Protein AF-A0A6V8PXV3-F1 (afdb_monomer_lite)

Structure (mmCIF, N/CA/C/O backbone):
data_AF-A0A6V8PXV3-F1
#
_entry.id   AF-A0A6V8PXV3-F1
#
loop_
_atom_site.group_PDB
_atom_site.id
_atom_site.type_symbol
_atom_site.label_atom_id
_atom_site.label_alt_id
_atom_site.label_comp_id
_atom_site.label_asym_id
_atom_site.label_entity_id
_atom_site.label_seq_id
_atom_site.pdbx_PDB_ins_code
_atom_site.Cartn_x
_atom_site.Cartn_y
_atom_site.Cartn_z
_atom_site.occupancy
_atom_site.B_iso_or_equiv
_atom_site.auth_seq_id
_atom_site.auth_comp_id
_atom_site.auth_asym_id
_atom_site.auth_atom_id
_atom_site.pdbx_PDB_model_num
ATOM 1 N N . MET A 1 1 ? 18.472 10.499 3.205 1.00 60.22 1 MET A N 1
ATOM 2 C CA . MET A 1 1 ? 17.182 9.789 3.301 1.00 60.22 1 MET A CA 1
ATOM 3 C C . MET A 1 1 ? 17.260 8.609 2.349 1.00 60.22 1 MET A C 1
ATOM 5 O O . MET A 1 1 ? 17.769 8.795 1.250 1.00 60.22 1 MET A O 1
ATOM 9 N N . ASN A 1 2 ? 16.912 7.396 2.780 1.00 86.38 2 ASN A N 1
ATOM 10 C CA . ASN A 1 2 ? 16.923 6.240 1.871 1.00 86.38 2 ASN A CA 1
ATOM 11 C C . ASN A 1 2 ? 15.711 6.336 0.919 1.00 86.38 2 ASN A C 1
ATOM 13 O O . ASN A 1 2 ? 14.661 6.837 1.313 1.00 86.38 2 ASN A O 1
ATOM 17 N N . ARG A 1 3 ? 15.828 5.837 -0.316 1.00 89.69 3 ARG A N 1
ATOM 18 C CA . ARG A 1 3 ? 14.766 5.862 -1.339 1.00 89.69 3 ARG A CA 1
ATOM 19 C C . ARG A 1 3 ? 13.446 5.255 -0.847 1.00 89.69 3 ARG A C 1
ATOM 21 O O . ARG A 1 3 ? 12.375 5.712 -1.223 1.00 89.69 3 ARG A O 1
ATOM 28 N N . GLU A 1 4 ? 13.502 4.245 0.015 1.00 88.75 4 GLU A N 1
ATOM 29 C CA . GLU A 1 4 ? 12.307 3.651 0.638 1.00 88.75 4 GLU A CA 1
ATOM 30 C C . GLU A 1 4 ? 11.611 4.617 1.613 1.00 88.75 4 GLU A C 1
ATOM 32 O O . GLU A 1 4 ? 10.386 4.665 1.666 1.00 88.75 4 GLU A O 1
ATOM 37 N N . GLU A 1 5 ? 12.359 5.459 2.330 1.00 89.88 5 GLU A N 1
ATOM 38 C CA . GLU A 1 5 ? 11.786 6.474 3.228 1.00 89.88 5 GLU A CA 1
ATOM 39 C C . GLU A 1 5 ? 11.095 7.603 2.454 1.00 89.88 5 GLU A C 1
ATOM 41 O O . GLU A 1 5 ? 10.059 8.118 2.888 1.00 89.88 5 GLU A O 1
ATOM 46 N N . GLU A 1 6 ? 11.627 7.954 1.281 1.00 93.19 6 GLU A N 1
ATOM 47 C CA . GLU A 1 6 ? 10.978 8.866 0.333 1.00 93.19 6 GLU A CA 1
ATOM 48 C C . GLU A 1 6 ? 9.648 8.293 -0.160 1.00 93.19 6 GLU A C 1
ATOM 50 O O . GLU A 1 6 ? 8.628 8.981 -0.122 1.00 93.19 6 GLU A O 1
ATOM 55 N N . ILE A 1 7 ? 9.636 7.014 -0.543 1.00 94.38 7 ILE A N 1
ATOM 56 C CA . ILE A 1 7 ? 8.432 6.304 -0.994 1.00 94.38 7 ILE A CA 1
ATOM 57 C C . ILE A 1 7 ? 7.376 6.251 0.113 1.00 94.38 7 ILE A C 1
ATOM 59 O O . ILE A 1 7 ? 6.210 6.536 -0.147 1.00 94.38 7 ILE A O 1
ATOM 63 N N . ILE A 1 8 ? 7.764 5.950 1.356 1.00 92.00 8 ILE A N 1
ATOM 64 C CA . ILE A 1 8 ? 6.844 5.957 2.506 1.00 92.00 8 ILE A CA 1
ATOM 65 C C . ILE A 1 8 ? 6.254 7.353 2.716 1.00 92.00 8 ILE A C 1
ATOM 67 O O . ILE A 1 8 ? 5.053 7.503 2.951 1.00 92.00 8 ILE A O 1
ATOM 71 N N . SER A 1 9 ? 7.094 8.383 2.630 1.00 92.50 9 SER A N 1
ATOM 72 C CA . SER A 1 9 ? 6.658 9.769 2.793 1.00 92.50 9 SER A CA 1
ATOM 73 C C . SER A 1 9 ? 5.678 10.180 1.693 1.00 92.50 9 SER A C 1
ATOM 75 O O . SER A 1 9 ? 4.676 10.832 1.987 1.00 92.50 9 SER A O 1
ATOM 77 N N . GLN A 1 10 ? 5.929 9.766 0.448 1.00 93.81 10 GLN A N 1
ATOM 78 C CA . GLN A 1 10 ? 5.035 10.012 -0.681 1.00 93.81 10 GLN A CA 1
ATOM 79 C C . GLN A 1 10 ? 3.714 9.252 -0.537 1.00 93.81 10 GLN A C 1
ATOM 81 O O . GLN A 1 10 ? 2.652 9.844 -0.705 1.00 93.81 10 GLN A O 1
ATOM 86 N N . LEU A 1 11 ? 3.764 7.978 -0.142 1.00 93.19 11 LEU A N 1
ATOM 87 C CA . LEU A 1 11 ? 2.576 7.168 0.105 1.00 93.19 11 LEU A CA 1
ATOM 88 C C . LEU A 1 11 ? 1.642 7.827 1.122 1.00 93.19 11 LEU A C 1
ATOM 90 O O . LEU A 1 11 ? 0.441 7.869 0.896 1.00 93.19 11 LEU A O 1
ATOM 94 N N . ILE A 1 12 ? 2.171 8.354 2.230 1.00 92.12 12 ILE A N 1
ATOM 95 C CA . ILE A 1 12 ? 1.345 9.010 3.255 1.00 92.12 12 ILE A CA 1
ATOM 96 C C . ILE A 1 12 ? 0.674 10.268 2.695 1.00 92.12 12 ILE A C 1
ATOM 98 O O . ILE A 1 12 ? -0.508 10.489 2.954 1.00 92.12 12 ILE A O 1
ATOM 102 N N . LYS A 1 13 ? 1.416 11.078 1.929 1.00 92.50 13 LYS A N 1
ATOM 103 C CA . LYS A 1 13 ? 0.888 12.297 1.298 1.00 92.50 13 LYS A CA 1
ATOM 104 C C . LYS A 1 13 ? -0.214 11.980 0.290 1.00 92.50 13 LYS A C 1
ATOM 106 O O . LYS A 1 13 ? -1.242 12.649 0.279 1.00 92.50 13 LYS A O 1
ATOM 111 N N . ASP A 1 14 ? -0.019 10.930 -0.497 1.00 93.12 14 ASP A N 1
ATOM 112 C CA . ASP A 1 14 ? -0.925 10.550 -1.577 1.00 93.12 14 ASP A CA 1
ATOM 113 C C . ASP A 1 14 ? -1.990 9.540 -1.156 1.00 93.12 14 ASP A C 1
ATOM 115 O O . ASP A 1 14 ? -2.839 9.179 -1.967 1.00 93.12 14 ASP A O 1
ATOM 119 N N . PHE A 1 15 ? -1.993 9.080 0.097 1.00 92.19 15 PHE A N 1
ATOM 120 C CA . PHE A 1 15 ? -2.839 7.966 0.517 1.00 92.19 15 PHE A CA 1
ATOM 121 C C . PHE A 1 15 ? -4.319 8.213 0.219 1.00 92.19 15 PHE A C 1
ATOM 123 O O . PHE A 1 15 ? -4.987 7.345 -0.328 1.00 92.19 15 PHE A O 1
ATOM 130 N N . GLN A 1 16 ? -4.820 9.413 0.526 1.00 91.81 16 GLN A N 1
ATOM 131 C CA . GLN A 1 16 ? -6.201 9.797 0.225 1.00 91.81 16 GLN A CA 1
ATOM 132 C C . GLN A 1 16 ? -6.460 9.954 -1.275 1.00 91.81 16 GLN A C 1
ATOM 134 O O . GLN A 1 16 ? -7.570 9.722 -1.725 1.00 91.81 16 GLN A O 1
ATOM 139 N N . ARG A 1 17 ? -5.457 10.317 -2.078 1.00 93.12 17 ARG A N 1
ATOM 140 C CA . ARG A 1 17 ? -5.596 10.357 -3.540 1.00 93.12 17 ARG A CA 1
ATOM 141 C C . ARG A 1 17 ? -5.711 8.942 -4.115 1.00 93.12 17 ARG A C 1
ATOM 143 O O . ARG A 1 17 ? -6.528 8.706 -4.997 1.00 93.12 17 ARG A O 1
ATOM 150 N N . ILE A 1 18 ? -4.904 8.013 -3.602 1.00 92.50 18 ILE A N 1
ATOM 151 C CA . ILE A 1 18 ? -4.833 6.614 -4.049 1.00 92.50 18 ILE A CA 1
ATOM 152 C C . ILE A 1 18 ? -6.044 5.819 -3.547 1.00 92.50 18 ILE A C 1
ATOM 154 O O . ILE A 1 18 ? -6.613 5.006 -4.272 1.00 92.50 18 ILE A O 1
ATOM 158 N N . ILE A 1 19 ? -6.460 6.066 -2.306 1.00 91.44 19 ILE A N 1
ATOM 159 C CA . ILE A 1 19 ? -7.613 5.445 -1.658 1.00 91.44 19 ILE A CA 1
ATOM 160 C C . ILE A 1 19 ? -8.532 6.578 -1.165 1.00 91.44 19 ILE A C 1
ATOM 162 O O . ILE A 1 19 ? -8.467 6.942 0.009 1.00 91.44 19 ILE A O 1
ATOM 166 N N . PRO A 1 20 ? -9.418 7.123 -2.029 1.00 92.12 20 PRO A N 1
ATOM 167 C CA . PRO A 1 20 ? -10.298 8.262 -1.711 1.00 92.12 20 PRO A CA 1
ATOM 168 C C . PRO A 1 20 ? -11.138 8.102 -0.447 1.00 92.12 20 PRO A C 1
ATOM 170 O O . PRO A 1 20 ? -11.345 9.052 0.303 1.00 92.12 20 PRO A O 1
ATOM 173 N N . ASN A 1 21 ? -11.577 6.876 -0.171 1.00 93.62 21 ASN A N 1
ATOM 174 C CA . ASN A 1 21 ? -12.384 6.552 1.006 1.00 93.62 21 ASN A CA 1
ATOM 175 C C . ASN A 1 21 ? -11.541 6.072 2.199 1.00 93.62 21 ASN A C 1
ATOM 177 O O . ASN A 1 21 ? -12.077 5.520 3.164 1.00 93.62 21 ASN A O 1
ATOM 181 N N . GLY A 1 22 ? -10.220 6.207 2.101 1.00 92.69 22 GLY A N 1
ATOM 182 C CA . GLY A 1 22 ? -9.240 5.746 3.067 1.00 92.69 22 GLY A CA 1
ATOM 183 C C . GLY A 1 22 ? -8.583 6.907 3.801 1.00 92.69 22 GLY A C 1
ATOM 184 O O . GLY A 1 22 ? -8.285 7.947 3.226 1.00 92.69 22 GLY A O 1
ATOM 185 N N . LYS A 1 23 ? -8.290 6.718 5.084 1.00 93.00 23 LYS A N 1
ATOM 186 C CA . LYS A 1 23 ? -7.472 7.634 5.881 1.00 93.00 23 LYS A CA 1
ATOM 187 C C . LYS A 1 23 ? -6.431 6.845 6.659 1.00 93.00 23 LYS A C 1
ATOM 189 O O . LYS A 1 23 ? -6.777 5.866 7.316 1.00 93.00 23 LYS A O 1
ATOM 194 N N . VAL A 1 24 ? -5.182 7.305 6.643 1.00 93.25 24 VAL A N 1
ATOM 195 C CA . VAL A 1 24 ? -4.158 6.812 7.573 1.00 93.25 24 VAL A CA 1
ATOM 196 C C . VAL A 1 24 ? -4.478 7.343 8.969 1.00 93.25 24 VAL A C 1
ATOM 198 O O . VAL A 1 24 ? -4.582 8.553 9.169 1.00 93.25 24 VAL A O 1
ATOM 201 N N . ILE A 1 25 ? -4.663 6.438 9.928 1.00 93.88 25 ILE A N 1
ATOM 202 C CA . ILE A 1 25 ? -4.951 6.765 11.333 1.00 93.88 25 ILE A CA 1
ATOM 203 C C . ILE A 1 25 ? -3.791 6.402 12.267 1.00 93.88 25 ILE A C 1
ATOM 205 O O . ILE A 1 25 ? -3.730 6.920 13.378 1.00 93.88 25 ILE A O 1
ATOM 209 N N . GLY A 1 26 ? -2.854 5.567 11.812 1.00 91.75 26 GLY A N 1
ATOM 210 C CA . GLY A 1 26 ? -1.639 5.212 12.538 1.00 91.75 26 GLY A CA 1
ATOM 211 C C . GLY A 1 26 ? -0.560 4.677 11.600 1.00 91.75 26 GLY A C 1
ATOM 212 O O . GLY A 1 26 ? -0.857 4.170 10.517 1.00 91.75 26 GLY A O 1
ATOM 213 N N . LYS A 1 27 ? 0.704 4.809 12.011 1.00 90.31 27 LYS A N 1
ATOM 214 C CA . LYS A 1 27 ? 1.848 4.198 11.330 1.00 90.31 27 LYS A CA 1
ATOM 215 C C . LYS A 1 27 ? 2.844 3.669 12.354 1.00 90.31 27 LYS A C 1
ATOM 217 O O . LYS A 1 27 ? 3.142 4.358 13.329 1.00 90.31 27 LYS A O 1
ATOM 222 N N . GLN A 1 28 ? 3.400 2.495 12.092 1.00 89.44 28 GLN A N 1
ATOM 223 C CA . GLN A 1 28 ? 4.459 1.900 12.897 1.00 89.44 28 GLN A CA 1
ATOM 224 C C . GLN A 1 28 ? 5.558 1.382 11.974 1.00 89.44 28 GLN A C 1
ATOM 226 O O . GLN A 1 28 ? 5.318 0.484 11.169 1.00 89.44 28 GLN A O 1
ATOM 231 N N . LYS A 1 29 ? 6.762 1.958 12.083 1.00 84.69 29 LYS A N 1
ATOM 232 C CA . LYS A 1 29 ? 7.952 1.421 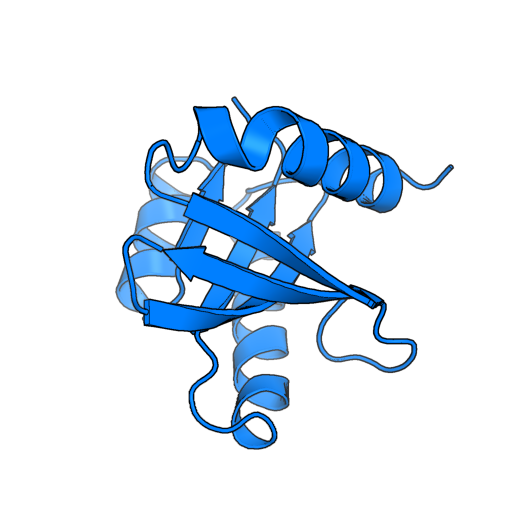11.410 1.00 84.69 29 LYS A CA 1
ATOM 233 C C . LYS A 1 29 ? 8.381 0.161 12.146 1.00 84.69 29 LYS A C 1
ATOM 235 O O . LYS A 1 29 ? 8.369 0.137 13.377 1.00 84.69 29 LYS A O 1
ATOM 240 N N . VAL A 1 30 ? 8.736 -0.870 11.398 1.00 85.06 30 VAL A N 1
ATOM 241 C CA . VAL A 1 30 ? 9.125 -2.153 11.971 1.00 85.06 30 VAL A CA 1
ATOM 242 C C . VAL A 1 30 ? 10.641 -2.262 11.888 1.00 85.06 30 VAL A C 1
ATOM 244 O O . VAL A 1 30 ? 11.228 -2.186 10.815 1.00 85.06 30 VAL A O 1
ATOM 247 N N . GLU A 1 31 ? 11.295 -2.378 13.044 1.00 75.56 31 GLU A N 1
ATOM 248 C CA . GLU A 1 31 ? 12.763 -2.419 13.115 1.00 75.56 31 GLU A CA 1
ATOM 249 C C . GLU A 1 31 ? 13.338 -3.764 12.654 1.00 75.56 31 GLU A C 1
ATOM 251 O O . GLU A 1 31 ? 14.469 -3.828 12.172 1.00 75.56 31 GLU A O 1
ATOM 256 N N . LYS A 1 32 ? 12.566 -4.851 12.793 1.00 73.31 32 LYS A N 1
ATOM 257 C CA . LYS A 1 32 ? 12.980 -6.209 12.425 1.00 73.31 32 LYS A CA 1
ATOM 258 C C . LYS A 1 32 ? 12.082 -6.783 11.338 1.00 73.31 32 LYS A C 1
ATOM 260 O O . LYS A 1 32 ? 10.881 -6.927 11.520 1.00 73.31 32 LYS A O 1
ATOM 265 N N . LYS A 1 33 ? 12.722 -7.165 10.234 1.00 70.62 33 LYS A N 1
ATOM 266 C CA . LYS A 1 33 ? 12.130 -7.854 9.083 1.00 70.62 33 LYS A CA 1
ATOM 267 C C . LYS A 1 33 ? 11.207 -9.009 9.510 1.00 70.62 33 LYS A C 1
ATOM 269 O O . LYS A 1 33 ? 11.519 -9.705 10.476 1.00 70.62 33 LYS A O 1
ATOM 274 N N . PRO A 1 34 ? 10.108 -9.218 8.764 1.00 81.19 34 PRO A N 1
ATOM 275 C CA . PRO A 1 34 ? 10.166 -9.240 7.300 1.00 81.19 34 PRO A CA 1
ATOM 276 C C . PRO A 1 34 ? 9.360 -8.169 6.556 1.00 81.19 34 PRO A C 1
ATOM 278 O O . PRO A 1 34 ? 9.156 -8.338 5.364 1.00 81.19 34 PRO A O 1
ATOM 281 N N . TYR A 1 35 ? 8.936 -7.086 7.202 1.00 87.88 35 TYR A N 1
ATOM 282 C CA . TYR A 1 35 ? 8.296 -5.955 6.518 1.00 87.88 35 TYR A CA 1
ATOM 283 C C . TYR A 1 35 ? 8.775 -4.610 7.062 1.00 87.88 35 TYR A C 1
ATOM 285 O O . TYR A 1 35 ? 9.312 -4.549 8.167 1.00 87.88 35 TYR A O 1
ATOM 293 N N . ASP A 1 36 ? 8.578 -3.542 6.292 1.00 90.25 36 ASP A N 1
ATOM 294 C CA . ASP A 1 36 ? 9.112 -2.215 6.617 1.00 90.25 36 ASP A CA 1
ATOM 295 C C . ASP A 1 36 ? 8.169 -1.380 7.495 1.00 90.25 36 ASP A C 1
ATOM 297 O O . ASP A 1 36 ? 8.608 -0.573 8.326 1.00 90.25 36 ASP A O 1
ATOM 301 N N . LEU A 1 37 ? 6.856 -1.526 7.291 1.00 89.81 37 LEU A N 1
ATOM 302 C CA . LEU A 1 37 ? 5.873 -0.608 7.859 1.00 89.81 37 LEU A CA 1
ATOM 303 C C . LEU A 1 37 ? 4.508 -1.264 8.058 1.00 89.81 37 LEU A C 1
ATOM 305 O O . LEU A 1 37 ? 4.048 -2.045 7.232 1.00 89.81 37 LEU A O 1
ATOM 309 N N . VAL A 1 38 ? 3.820 -0.867 9.122 1.00 91.56 38 VAL A N 1
ATOM 310 C CA . VAL A 1 38 ? 2.403 -1.160 9.339 1.00 91.56 38 VAL A CA 1
ATOM 311 C C . VAL A 1 38 ? 1.619 0.144 9.316 1.00 91.56 38 VAL A C 1
ATOM 313 O O . VAL A 1 38 ? 1.960 1.085 10.039 1.00 91.56 38 VAL A O 1
ATOM 316 N N . PHE A 1 39 ? 0.564 0.205 8.504 1.00 91.69 39 PHE A N 1
ATOM 317 C CA . PHE A 1 39 ? -0.430 1.270 8.571 1.00 91.69 39 PHE A CA 1
ATOM 318 C C . PHE A 1 39 ? -1.704 0.777 9.225 1.00 91.69 39 PHE A C 1
ATOM 320 O O . PHE A 1 39 ? -2.325 -0.177 8.757 1.00 91.69 39 PHE A O 1
ATOM 327 N N . ASP A 1 40 ? -2.159 1.524 10.219 1.00 93.38 40 ASP A N 1
ATOM 328 C CA . ASP A 1 40 ? -3.558 1.484 10.595 1.00 93.38 40 ASP A CA 1
ATOM 329 C C . ASP A 1 40 ? -4.294 2.483 9.716 1.00 93.38 40 ASP A C 1
ATOM 331 O O . ASP A 1 40 ? -3.995 3.684 9.697 1.00 93.38 40 ASP A O 1
ATOM 335 N N . VAL A 1 41 ? -5.265 1.976 8.969 1.00 94.06 41 VAL A N 1
ATOM 336 C CA . VAL A 1 41 ? -6.085 2.783 8.075 1.00 94.06 41 VAL A CA 1
ATOM 337 C C . VAL A 1 41 ? -7.548 2.611 8.428 1.00 94.06 41 VAL A C 1
ATOM 339 O O . VAL A 1 41 ? -8.002 1.551 8.862 1.00 94.06 41 VAL A O 1
ATOM 342 N N . GLN A 1 42 ? -8.310 3.668 8.216 1.00 94.50 42 GLN A N 1
ATOM 343 C CA . GLN A 1 42 ? -9.756 3.609 8.204 1.00 94.50 42 GLN A CA 1
ATOM 344 C C . GLN A 1 42 ? -10.215 3.709 6.758 1.00 94.50 42 GLN A C 1
ATOM 346 O O . GLN A 1 42 ? -9.976 4.723 6.111 1.00 94.50 42 GLN A O 1
ATOM 351 N N . ILE A 1 43 ? -10.869 2.664 6.260 1.00 92.31 43 ILE A N 1
ATOM 352 C CA . ILE A 1 43 ? -11.516 2.668 4.948 1.00 92.31 43 ILE A CA 1
ATOM 353 C C . ILE A 1 43 ? -13.018 2.639 5.204 1.00 92.31 43 ILE A C 1
ATOM 355 O O . ILE A 1 43 ? -13.537 1.697 5.810 1.00 92.31 43 ILE A O 1
ATOM 359 N N . ASN A 1 44 ? -13.722 3.694 4.792 1.00 91.06 44 ASN A N 1
ATOM 360 C CA . ASN A 1 44 ? -15.107 3.950 5.189 1.00 91.06 44 ASN A CA 1
ATOM 361 C C . ASN A 1 44 ? -15.261 3.964 6.730 1.00 91.06 44 ASN A C 1
ATOM 363 O O . ASN A 1 44 ? -14.717 4.825 7.423 1.00 91.06 44 ASN A O 1
ATOM 367 N N . LYS A 1 45 ? -15.998 2.996 7.289 1.00 91.38 45 LYS A N 1
ATOM 368 C CA . LYS A 1 45 ? -16.215 2.821 8.737 1.00 91.38 45 LYS A CA 1
ATOM 369 C C . LYS A 1 45 ? -15.431 1.641 9.323 1.00 91.38 45 LYS A C 1
ATOM 371 O O . LYS A 1 45 ? -15.617 1.305 10.487 1.00 91.38 45 LYS A O 1
ATOM 376 N N . THR A 1 46 ? -14.563 1.007 8.536 1.00 92.62 46 THR A N 1
ATOM 377 C CA . THR A 1 46 ? -13.833 -0.196 8.945 1.00 92.62 46 THR A CA 1
ATOM 378 C C . THR A 1 46 ? -12.359 0.124 9.147 1.00 92.62 46 THR A C 1
ATOM 380 O O . THR A 1 46 ? -11.703 0.664 8.256 1.00 92.62 46 THR A O 1
ATOM 383 N N . ARG A 1 47 ? -11.825 -0.238 10.316 1.00 93.50 47 ARG A N 1
ATOM 384 C CA . ARG A 1 47 ? -10.382 -0.208 10.564 1.00 93.50 47 ARG A CA 1
ATOM 385 C C . ARG A 1 47 ? -9.728 -1.425 9.924 1.00 93.50 47 ARG A C 1
ATOM 387 O O . ARG A 1 47 ? -10.250 -2.535 10.025 1.00 93.50 47 ARG A O 1
ATOM 394 N N . LYS A 1 48 ? -8.608 -1.203 9.249 1.00 92.38 48 LYS A N 1
ATOM 395 C CA . LYS A 1 48 ? -7.799 -2.232 8.599 1.00 92.38 48 LYS A CA 1
ATOM 396 C C . LYS A 1 48 ? -6.339 -1.992 8.946 1.00 92.38 48 LYS A C 1
ATOM 398 O O . LYS A 1 48 ? -5.910 -0.842 9.031 1.00 92.38 48 LYS A O 1
ATOM 403 N N . LYS A 1 49 ? -5.593 -3.080 9.096 1.00 93.00 49 LYS A N 1
ATOM 404 C CA . LYS A 1 49 ? -4.143 -3.049 9.235 1.00 93.00 49 LYS A CA 1
ATOM 405 C C . LYS A 1 49 ? -3.521 -3.434 7.897 1.00 93.00 49 LYS A C 1
ATOM 407 O O . LYS A 1 49 ? -3.827 -4.499 7.365 1.00 93.00 49 LYS A O 1
ATOM 412 N N . LEU A 1 50 ? -2.692 -2.564 7.335 1.00 93.62 50 LEU A N 1
ATOM 413 C CA . LEU A 1 50 ? -1.934 -2.831 6.116 1.00 93.62 50 LEU A CA 1
ATOM 414 C C . LEU A 1 50 ? -0.491 -3.121 6.513 1.00 93.62 50 LEU A C 1
ATOM 416 O O . LEU A 1 50 ? 0.149 -2.278 7.138 1.00 93.62 50 LEU A O 1
ATOM 420 N N . VAL A 1 51 ? 0.007 -4.302 6.164 1.00 94.00 51 VAL A N 1
ATOM 421 C CA . VAL A 1 51 ? 1.410 -4.678 6.371 1.00 94.00 51 VAL A CA 1
ATOM 422 C C . VAL A 1 51 ? 2.136 -4.442 5.060 1.00 94.00 51 VAL A C 1
AT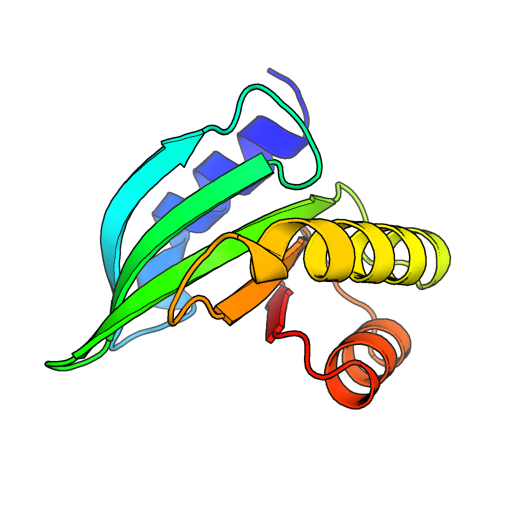OM 424 O O . VAL A 1 51 ? 1.814 -5.065 4.049 1.00 94.00 51 VAL A O 1
ATOM 427 N N . CYS A 1 52 ? 3.072 -3.502 5.068 1.00 93.75 52 CYS A N 1
ATOM 428 C CA . CYS A 1 52 ? 3.682 -2.958 3.871 1.00 93.75 52 CYS A CA 1
ATOM 429 C C . CYS A 1 52 ? 5.156 -3.338 3.770 1.00 93.75 52 CYS A C 1
ATOM 431 O O . CYS A 1 52 ? 5.951 -3.021 4.654 1.00 93.75 52 CYS A O 1
ATOM 433 N N . GLU A 1 53 ? 5.511 -3.939 2.638 1.00 94.50 53 GLU A N 1
ATOM 434 C CA . GLU A 1 53 ? 6.896 -4.028 2.178 1.00 94.50 53 GLU A CA 1
ATOM 435 C C . GLU A 1 53 ? 7.108 -2.980 1.088 1.00 94.50 53 GLU A C 1
ATOM 437 O O . GLU A 1 53 ? 6.354 -2.914 0.109 1.00 94.50 53 GLU A O 1
ATOM 442 N N . VAL A 1 54 ? 8.128 -2.147 1.259 1.00 94.06 54 VAL A N 1
ATOM 443 C CA . VAL A 1 54 ? 8.429 -1.032 0.370 1.00 94.06 54 VAL A CA 1
ATOM 444 C C . VAL A 1 54 ? 9.602 -1.421 -0.509 1.00 94.06 54 VAL A C 1
ATOM 446 O O . VAL A 1 54 ? 10.668 -1.793 -0.036 1.00 94.06 54 VAL A O 1
ATOM 449 N N . LYS A 1 55 ? 9.425 -1.325 -1.826 1.00 93.75 55 LYS A N 1
ATOM 450 C CA . LYS A 1 55 ? 10.497 -1.577 -2.791 1.00 93.75 55 LYS A CA 1
ATOM 451 C C . LYS A 1 55 ? 10.747 -0.346 -3.640 1.00 93.75 55 LYS A C 1
ATOM 453 O O . LYS A 1 55 ? 9.830 0.301 -4.133 1.00 93.75 55 LYS A O 1
ATOM 458 N N . SER A 1 56 ? 12.020 -0.072 -3.903 1.00 92.31 56 SER A N 1
ATOM 459 C CA . SER A 1 56 ? 12.438 1.012 -4.798 1.00 92.31 56 SER A CA 1
ATOM 460 C C . SER A 1 56 ? 12.122 0.766 -6.284 1.00 92.31 56 SER A C 1
ATOM 462 O O . SER A 1 56 ? 12.187 1.709 -7.075 1.00 92.31 56 SER A O 1
ATOM 464 N N . ALA A 1 57 ? 11.760 -0.468 -6.666 1.00 89.88 57 ALA A N 1
ATOM 465 C CA . ALA A 1 57 ? 11.380 -0.858 -8.025 1.00 89.88 57 ALA A CA 1
ATOM 466 C C . ALA A 1 57 ? 10.350 -2.006 -8.035 1.00 89.88 57 ALA A C 1
ATOM 468 O O . ALA A 1 57 ? 10.488 -2.971 -7.285 1.00 89.88 57 ALA A O 1
ATOM 469 N N . GLY A 1 58 ? 9.369 -1.955 -8.945 1.00 89.25 58 GLY A N 1
ATOM 470 C CA . GLY A 1 58 ? 8.332 -2.987 -9.119 1.00 89.25 58 GLY A CA 1
ATOM 471 C C . GLY A 1 58 ? 8.595 -3.984 -10.252 1.00 89.25 58 GLY A C 1
ATOM 472 O O . GLY A 1 58 ? 7.672 -4.399 -10.956 1.00 89.25 58 GLY A O 1
ATOM 473 N N . GLN A 1 59 ? 9.860 -4.353 -10.472 1.00 89.88 59 GLN A N 1
ATOM 474 C CA . GLN A 1 59 ? 10.221 -5.429 -11.404 1.00 89.88 59 GLN A CA 1
ATOM 475 C C . GLN A 1 59 ? 9.936 -6.798 -10.758 1.00 89.88 59 GLN A C 1
ATOM 477 O O . GLN A 1 59 ? 10.163 -6.943 -9.554 1.00 89.88 59 GLN A O 1
ATOM 482 N N . PRO A 1 60 ? 9.539 -7.829 -11.531 1.00 91.25 60 PRO A N 1
ATOM 483 C CA . PRO A 1 60 ? 9.145 -9.141 -11.006 1.00 91.25 60 PRO A CA 1
ATOM 484 C C . PRO A 1 60 ? 10.076 -9.736 -9.944 1.00 91.25 60 PRO A C 1
ATOM 486 O O . PRO A 1 60 ? 9.601 -10.208 -8.916 1.00 91.25 60 PRO A O 1
ATOM 489 N N . ARG A 1 61 ? 11.402 -9.654 -10.140 1.00 91.25 61 ARG A N 1
ATOM 490 C CA . ARG A 1 61 ? 12.390 -10.186 -9.182 1.00 91.25 61 ARG A CA 1
ATOM 491 C C . ARG A 1 61 ? 12.231 -9.616 -7.767 1.00 91.25 61 ARG A C 1
ATOM 493 O O . ARG A 1 61 ? 12.325 -10.360 -6.798 1.00 91.25 61 ARG A O 1
ATOM 500 N N . TYR A 1 62 ? 11.957 -8.316 -7.651 1.00 91.62 62 TYR A N 1
ATOM 501 C CA . TYR A 1 62 ? 11.811 -7.642 -6.360 1.00 91.62 62 TYR A CA 1
ATOM 502 C C . TYR A 1 62 ? 10.458 -7.938 -5.722 1.00 91.62 62 TYR A C 1
ATOM 504 O O . TYR A 1 62 ? 10.369 -8.061 -4.503 1.00 91.62 62 TYR A O 1
ATOM 512 N N . LEU A 1 63 ? 9.420 -8.100 -6.546 1.00 94.94 63 LEU A N 1
ATOM 513 C CA . LEU A 1 63 ? 8.076 -8.431 -6.084 1.00 94.94 63 LEU A CA 1
ATOM 514 C C . LEU A 1 63 ? 8.009 -9.854 -5.532 1.00 94.94 63 LEU A C 1
ATOM 516 O O . LEU A 1 63 ? 7.477 -10.042 -4.447 1.00 94.94 63 LEU A O 1
ATOM 520 N N . TYR A 1 64 ? 8.612 -10.844 -6.201 1.00 94.19 64 TYR A N 1
ATOM 521 C CA . TYR A 1 64 ? 8.676 -12.210 -5.665 1.00 94.19 64 TYR A CA 1
ATOM 522 C C . TYR A 1 64 ? 9.372 -12.262 -4.301 1.00 94.19 64 TYR A C 1
ATOM 524 O O . TYR A 1 64 ? 8.874 -12.906 -3.377 1.00 94.19 64 TYR A O 1
ATOM 532 N N . GLN A 1 65 ? 10.485 -11.537 -4.150 1.00 92.25 65 GLN A N 1
ATOM 533 C CA . GLN A 1 65 ? 11.178 -11.428 -2.869 1.00 92.25 65 GLN A CA 1
ATOM 534 C C . GLN A 1 65 ? 10.290 -10.771 -1.797 1.00 92.25 65 GLN A C 1
ATOM 536 O O . GLN A 1 65 ? 10.184 -11.299 -0.692 1.00 92.25 65 GLN A O 1
ATOM 541 N N . ALA A 1 66 ? 9.627 -9.658 -2.131 1.00 93.88 66 ALA A N 1
ATOM 542 C CA . ALA A 1 66 ? 8.721 -8.947 -1.229 1.00 93.88 66 ALA A CA 1
ATOM 543 C C . ALA A 1 66 ? 7.522 -9.810 -0.799 1.00 93.88 66 ALA A C 1
ATOM 545 O O . ALA A 1 66 ? 7.150 -9.820 0.368 1.00 93.88 66 ALA A O 1
ATOM 546 N N . ILE A 1 67 ? 6.944 -10.583 -1.722 1.00 94.69 67 ILE A N 1
ATOM 547 C CA . ILE A 1 67 ? 5.843 -11.513 -1.439 1.00 94.69 67 ILE A CA 1
ATOM 548 C C . ILE A 1 67 ? 6.286 -12.572 -0.430 1.00 94.69 67 ILE A C 1
ATOM 550 O O . ILE A 1 67 ? 5.563 -12.840 0.527 1.00 94.69 67 ILE A O 1
ATOM 554 N N . GLY A 1 68 ? 7.466 -13.171 -0.628 1.00 91.38 68 GLY A N 1
ATOM 555 C CA . GLY A 1 68 ? 8.011 -14.151 0.312 1.00 91.38 68 GLY A CA 1
ATOM 556 C C . GLY A 1 68 ? 8.197 -13.560 1.710 1.00 91.38 68 GLY A C 1
ATOM 557 O O . GLY A 1 68 ? 7.787 -14.162 2.698 1.00 91.38 68 GLY A O 1
ATOM 558 N N . GLN A 1 69 ? 8.741 -12.345 1.781 1.00 89.12 69 GLN A N 1
ATOM 559 C CA . GLN A 1 69 ? 8.928 -11.595 3.023 1.00 89.12 69 GLN A CA 1
ATOM 560 C C . GLN A 1 69 ? 7.593 -11.302 3.733 1.00 89.12 69 GLN A C 1
ATOM 562 O O . GLN A 1 69 ? 7.416 -11.667 4.896 1.00 89.12 69 GLN A O 1
ATOM 567 N N . LEU A 1 70 ? 6.610 -10.756 3.015 1.00 91.69 70 LEU A N 1
ATOM 568 C CA . LEU A 1 70 ? 5.283 -10.469 3.561 1.00 91.69 70 LEU A CA 1
ATOM 569 C C . LEU A 1 70 ? 4.580 -11.726 4.079 1.00 91.69 70 LEU A C 1
ATOM 571 O O . LEU A 1 70 ? 4.010 -11.697 5.168 1.00 91.69 70 LEU A O 1
ATOM 575 N N . LYS A 1 71 ? 4.651 -12.842 3.341 1.00 87.56 71 LYS A N 1
ATOM 576 C CA . LYS A 1 71 ? 4.030 -14.111 3.751 1.00 87.56 71 LYS A CA 1
ATOM 577 C C . LYS A 1 71 ? 4.621 -14.670 5.047 1.00 87.56 71 LYS A C 1
ATOM 579 O O . LYS A 1 71 ? 3.879 -15.253 5.828 1.00 87.56 71 LYS A O 1
ATOM 584 N N . LEU A 1 72 ? 5.917 -14.467 5.289 1.00 83.88 72 LEU A N 1
ATOM 585 C CA . LEU A 1 72 ? 6.569 -14.878 6.536 1.00 83.88 72 LEU A CA 1
ATOM 586 C C . LEU A 1 72 ? 6.179 -13.993 7.727 1.00 83.88 72 LEU A C 1
ATOM 588 O O . LEU A 1 72 ? 6.145 -14.472 8.855 1.00 83.88 72 LEU A O 1
ATOM 592 N N . GLY A 1 73 ? 5.917 -12.705 7.495 1.00 80.88 73 GLY A N 1
ATOM 593 C CA . GLY A 1 73 ? 5.620 -11.752 8.570 1.00 80.88 73 GLY A CA 1
ATOM 594 C C . GLY A 1 73 ? 4.160 -11.703 8.970 1.00 80.88 73 GLY A C 1
ATOM 595 O O . GLY A 1 73 ? 3.839 -11.584 10.149 1.00 80.88 73 GLY A O 1
ATOM 596 N N . ILE A 1 74 ? 3.263 -11.797 7.990 1.00 82.25 74 ILE A N 1
ATOM 597 C CA . ILE A 1 74 ? 1.845 -11.539 8.222 1.00 82.25 74 ILE A CA 1
ATOM 598 C C . ILE A 1 74 ? 1.159 -12.617 9.060 1.00 82.25 74 ILE A C 1
ATOM 600 O O . ILE A 1 74 ? 0.136 -12.343 9.674 1.00 82.25 74 ILE A O 1
ATOM 604 N N . SER A 1 75 ? 1.736 -13.819 9.162 1.00 76.12 75 SER A N 1
ATOM 605 C CA . SER A 1 75 ? 1.221 -14.866 10.051 1.00 76.12 75 SER A CA 1
ATOM 606 C C . SER A 1 75 ? 1.189 -14.443 11.524 1.00 76.12 75 SER A C 1
ATOM 608 O O . SER A 1 75 ? 0.429 -15.018 12.297 1.00 76.12 75 SER A O 1
ATOM 610 N N . ALA A 1 76 ? 1.993 -13.449 11.918 1.00 71.75 76 ALA A N 1
ATOM 611 C CA . ALA A 1 76 ? 2.000 -12.892 13.270 1.00 71.75 76 ALA A CA 1
ATOM 612 C C . ALA A 1 76 ? 0.973 -11.759 13.477 1.00 71.75 76 ALA A C 1
ATOM 614 O O . ALA A 1 76 ? 0.674 -11.400 14.614 1.00 71.75 76 ALA A O 1
ATOM 615 N N . GLU A 1 77 ? 0.412 -11.201 12.401 1.00 72.88 77 GLU A N 1
ATOM 616 C CA . GLU A 1 77 ? -0.452 -10.021 12.440 1.00 72.88 77 GLU A CA 1
ATOM 617 C C . GLU A 1 77 ? -1.904 -10.407 12.137 1.00 72.88 77 GLU A C 1
ATOM 619 O O . GLU A 1 77 ? -2.304 -10.600 10.987 1.00 72.88 77 GLU A O 1
ATOM 624 N N . LYS A 1 78 ? -2.730 -10.509 13.184 1.00 76.50 78 LYS A N 1
ATOM 625 C CA . LYS A 1 78 ? -4.156 -10.825 13.033 1.00 76.50 78 LYS A CA 1
ATOM 626 C C . LYS A 1 78 ? -4.873 -9.744 12.211 1.00 76.50 78 LYS A C 1
ATOM 628 O O . LYS A 1 78 ? -4.692 -8.552 12.457 1.00 76.50 78 LYS A O 1
ATOM 633 N N . ASP A 1 79 ? -5.711 -10.176 11.267 1.00 81.75 79 ASP A N 1
ATOM 634 C CA . ASP A 1 79 ? -6.556 -9.323 10.414 1.00 81.75 79 ASP A CA 1
ATOM 635 C C . ASP A 1 79 ? -5.787 -8.276 9.578 1.00 81.75 79 ASP A C 1
ATOM 637 O O . ASP A 1 79 ? -6.347 -7.256 9.157 1.00 81.75 79 ASP A O 1
ATOM 641 N N . ALA A 1 80 ? -4.502 -8.530 9.316 1.00 89.12 80 ALA A N 1
ATOM 642 C CA . ALA A 1 80 ? -3.675 -7.708 8.449 1.00 89.12 80 ALA A CA 1
ATOM 643 C C . ALA A 1 80 ? -3.854 -8.053 6.966 1.00 89.12 80 ALA A C 1
ATOM 645 O O . ALA A 1 80 ? -4.072 -9.202 6.586 1.00 89.12 80 ALA A O 1
ATOM 646 N N . TYR A 1 81 ? -3.702 -7.041 6.115 1.00 92.38 81 TYR A N 1
ATOM 647 C CA . TYR A 1 81 ? -3.693 -7.186 4.665 1.00 92.38 81 TYR A CA 1
ATOM 648 C C . TYR A 1 81 ? -2.295 -6.865 4.111 1.00 92.38 81 TYR A C 1
ATOM 650 O O . TYR A 1 81 ? -1.801 -5.756 4.346 1.00 92.38 81 TYR A O 1
ATOM 658 N N . PRO A 1 82 ? -1.632 -7.802 3.405 1.00 95.00 82 PRO A N 1
ATOM 659 C CA . PRO A 1 82 ? -0.280 -7.592 2.906 1.00 95.00 82 PRO A CA 1
ATOM 660 C C . PRO A 1 82 ? -0.317 -6.714 1.658 1.00 95.00 82 PRO A C 1
ATOM 662 O O . PRO A 1 82 ? -1.100 -6.961 0.737 1.00 95.00 82 PRO A O 1
ATOM 665 N N . ILE A 1 83 ? 0.553 -5.709 1.609 1.00 95.50 83 ILE A N 1
ATOM 666 C CA . ILE A 1 83 ? 0.661 -4.777 0.491 1.00 95.50 83 ILE A CA 1
ATOM 667 C C . ILE A 1 83 ? 2.126 -4.571 0.117 1.00 95.50 83 ILE A C 1
ATOM 669 O O . ILE A 1 83 ? 2.977 -4.363 0.976 1.00 95.50 83 ILE A O 1
ATOM 673 N N . ILE A 1 84 ? 2.410 -4.557 -1.183 1.00 96.31 84 ILE A N 1
ATOM 674 C CA . ILE A 1 84 ? 3.687 -4.067 -1.708 1.00 96.31 84 ILE A CA 1
ATOM 675 C C . ILE A 1 84 ? 3.520 -2.632 -2.190 1.00 96.31 84 ILE A C 1
ATOM 677 O O . ILE A 1 84 ? 2.588 -2.326 -2.932 1.00 96.31 84 ILE A O 1
ATOM 681 N N . VAL A 1 85 ? 4.443 -1.759 -1.801 1.00 96.00 85 VAL A N 1
ATOM 682 C CA . VAL A 1 85 ? 4.468 -0.359 -2.235 1.00 96.00 85 VAL A CA 1
ATOM 683 C C . VAL A 1 85 ? 5.700 -0.137 -3.098 1.00 96.00 85 VAL A C 1
ATOM 685 O O . VAL A 1 85 ? 6.815 -0.447 -2.674 1.00 96.00 85 VAL A O 1
ATOM 688 N N . ALA A 1 86 ? 5.521 0.421 -4.293 1.00 95.69 86 ALA A N 1
ATOM 689 C CA . ALA A 1 86 ? 6.635 0.815 -5.149 1.00 95.69 86 ALA A CA 1
ATOM 690 C C . ALA A 1 86 ? 6.304 2.074 -5.970 1.00 95.69 86 ALA A C 1
ATOM 692 O O . ALA A 1 86 ? 5.129 2.352 -6.206 1.00 95.69 86 ALA A O 1
ATOM 693 N N . PRO A 1 87 ? 7.318 2.817 -6.462 1.00 94.75 87 PRO A N 1
ATOM 694 C CA . PRO A 1 87 ? 7.094 3.971 -7.332 1.00 94.75 87 PRO A CA 1
ATOM 695 C C . PRO A 1 87 ? 6.348 3.623 -8.618 1.00 94.75 87 PRO A C 1
ATOM 697 O O . PRO A 1 87 ? 5.633 4.460 -9.137 1.00 94.75 87 PRO A O 1
ATOM 700 N N . TYR A 1 88 ? 6.578 2.417 -9.138 1.00 94.38 88 TYR A N 1
ATOM 701 C CA . TYR A 1 88 ? 5.943 1.880 -10.335 1.00 94.38 88 TYR A CA 1
ATOM 702 C C . TYR A 1 88 ? 5.884 0.360 -10.248 1.00 94.38 88 TYR A C 1
ATOM 704 O O . TYR A 1 88 ? 6.894 -0.272 -9.912 1.00 94.38 88 TYR A O 1
ATOM 712 N N . ILE A 1 89 ? 4.745 -0.231 -10.611 1.00 94.38 89 ILE A N 1
ATOM 713 C CA . ILE A 1 89 ? 4.555 -1.678 -10.717 1.00 94.38 89 ILE A CA 1
ATOM 714 C C . ILE A 1 89 ? 4.083 -2.025 -12.130 1.00 94.38 89 ILE A C 1
ATOM 716 O O . ILE A 1 89 ? 2.951 -1.742 -12.533 1.00 94.38 89 ILE A O 1
ATOM 720 N N . SER A 1 90 ? 4.958 -2.719 -12.865 1.00 93.06 90 SER A N 1
ATOM 721 C CA . SER A 1 90 ? 4.664 -3.234 -14.210 1.00 93.06 90 SER A CA 1
ATOM 722 C C . SER A 1 90 ? 3.425 -4.131 -14.227 1.00 93.06 90 SER A C 1
ATOM 724 O O . SER A 1 90 ? 3.124 -4.790 -13.235 1.00 93.06 90 SER A O 1
ATOM 726 N N . GLU A 1 91 ? 2.745 -4.236 -15.370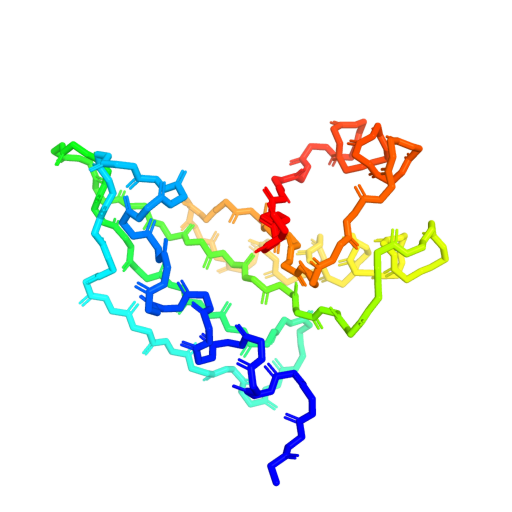 1.00 93.69 91 GLU A N 1
ATOM 727 C CA . GLU A 1 91 ? 1.568 -5.102 -15.533 1.00 93.69 91 GLU A CA 1
ATOM 728 C C . GLU A 1 91 ? 1.835 -6.548 -15.086 1.00 93.69 91 GLU A C 1
ATOM 730 O O . GLU A 1 91 ? 1.101 -7.100 -14.264 1.00 93.69 91 GLU A O 1
ATOM 735 N N . ARG A 1 92 ? 2.959 -7.126 -15.530 1.00 94.88 92 ARG A N 1
ATOM 736 C CA . ARG A 1 92 ? 3.408 -8.450 -15.082 1.00 94.88 92 ARG A CA 1
ATOM 737 C C . ARG A 1 92 ? 3.576 -8.512 -13.563 1.00 94.88 92 AR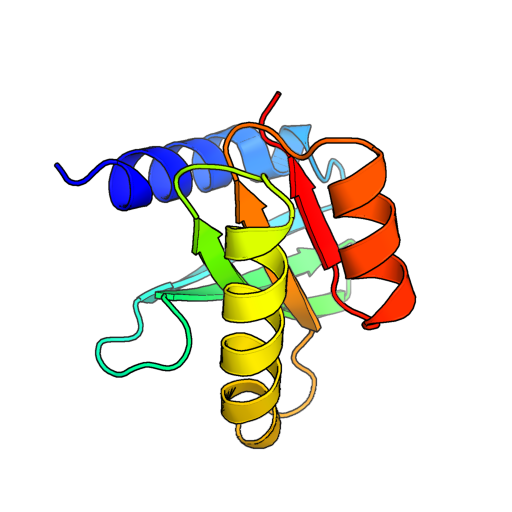G A C 1
ATOM 739 O O . ARG A 1 92 ? 3.211 -9.506 -12.948 1.00 94.88 92 ARG A O 1
ATOM 746 N N . GLY A 1 93 ? 4.112 -7.456 -12.957 1.00 95.38 93 GLY A N 1
ATOM 747 C CA . GLY A 1 93 ? 4.235 -7.339 -11.508 1.00 95.38 93 GLY A CA 1
ATOM 748 C C . GLY A 1 93 ? 2.889 -7.320 -10.783 1.00 95.38 93 GLY A C 1
ATOM 749 O O . GLY A 1 93 ? 2.727 -8.013 -9.783 1.00 95.38 93 GLY A O 1
ATOM 750 N N . ARG A 1 94 ? 1.896 -6.599 -11.315 1.00 95.44 94 ARG A N 1
ATOM 751 C CA . ARG A 1 94 ? 0.533 -6.577 -10.758 1.00 95.44 94 ARG A CA 1
ATOM 752 C C . ARG A 1 94 ? -0.105 -7.964 -10.793 1.00 95.44 94 ARG A C 1
ATOM 754 O O . ARG A 1 94 ? -0.755 -8.342 -9.824 1.00 95.44 94 ARG A O 1
ATOM 761 N N . ASN A 1 95 ? 0.100 -8.723 -11.872 1.00 96.56 95 ASN A N 1
ATOM 762 C CA . ASN A 1 95 ? -0.401 -10.098 -11.985 1.00 96.56 95 ASN A CA 1
ATOM 763 C C . ASN A 1 95 ? 0.248 -11.020 -10.947 1.00 96.56 95 ASN A C 1
ATOM 765 O O . ASN A 1 95 ? -0.466 -11.724 -10.242 1.00 96.56 95 ASN A O 1
ATOM 769 N N . ILE A 1 96 ? 1.566 -10.911 -10.756 1.00 96.12 96 ILE A N 1
ATOM 770 C CA . ILE A 1 96 ? 2.298 -11.646 -9.712 1.00 96.12 96 ILE A CA 1
ATOM 771 C C . ILE A 1 96 ? 1.733 -11.350 -8.313 1.00 96.12 96 ILE A C 1
ATOM 773 O O . ILE A 1 96 ? 1.497 -12.271 -7.533 1.00 96.12 96 ILE A O 1
ATOM 777 N N . CYS A 1 97 ? 1.482 -10.077 -7.988 1.00 96.19 97 CYS A N 1
ATOM 778 C CA . CYS A 1 97 ? 0.887 -9.706 -6.701 1.00 96.19 97 CYS A CA 1
ATOM 779 C C . CYS A 1 97 ? -0.522 -10.302 -6.532 1.00 96.19 97 CYS A C 1
ATOM 781 O O . CYS A 1 97 ? -0.814 -10.895 -5.493 1.00 96.19 97 CYS A O 1
ATOM 783 N N . LYS A 1 98 ? -1.371 -10.206 -7.568 1.00 95.94 98 LYS A N 1
ATOM 784 C CA . LYS A 1 98 ? -2.736 -10.761 -7.564 1.00 95.94 98 LYS A CA 1
ATOM 785 C C . LYS A 1 98 ? -2.746 -12.277 -7.363 1.00 95.94 98 LYS A C 1
ATOM 787 O O . LYS A 1 98 ? -3.452 -12.754 -6.481 1.00 95.94 98 LYS A O 1
ATOM 792 N N . GLU A 1 99 ? -1.947 -13.017 -8.131 1.00 96.69 99 GLU A N 1
ATOM 793 C CA . GLU A 1 99 ? -1.813 -14.479 -8.015 1.00 96.69 99 GLU A CA 1
ATOM 794 C C . GLU A 1 99 ? -1.333 -14.899 -6.620 1.00 96.69 99 GLU A C 1
ATOM 796 O O . GLU A 1 99 ? -1.747 -15.927 -6.089 1.00 96.69 99 GLU A O 1
ATOM 801 N N . ALA A 1 100 ? -0.493 -14.077 -5.988 1.00 95.25 100 ALA A N 1
ATOM 802 C CA . ALA A 1 100 ? 0.002 -14.328 -4.644 1.00 95.25 100 ALA A CA 1
ATOM 803 C C . ALA A 1 100 ? -0.974 -13.947 -3.516 1.00 95.25 100 ALA A C 1
ATOM 805 O O . ALA A 1 100 ? -0.654 -14.227 -2.356 1.00 95.25 100 ALA A O 1
ATOM 806 N N . GLY A 1 101 ? -2.115 -13.317 -3.827 1.00 94.44 101 GLY A N 1
ATOM 807 C CA . GLY A 1 101 ? -3.063 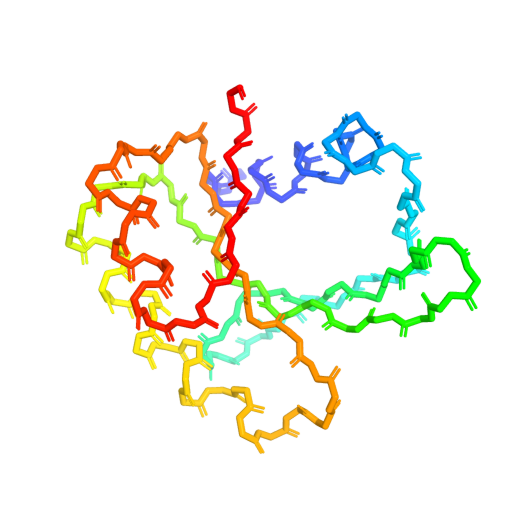-12.796 -2.838 1.00 94.44 101 GLY A CA 1
ATOM 808 C C . GLY A 1 101 ? -2.553 -11.560 -2.086 1.00 94.44 101 GLY A C 1
ATOM 809 O O . GLY A 1 101 ? -2.966 -11.317 -0.955 1.00 94.44 101 GLY A O 1
ATOM 810 N N . VAL A 1 102 ? -1.634 -10.801 -2.689 1.00 95.44 102 VAL A N 1
ATOM 811 C CA . VAL A 1 102 ? -0.993 -9.623 -2.089 1.00 95.44 102 VAL A CA 1
ATOM 812 C C . VAL A 1 102 ? -1.486 -8.359 -2.790 1.00 95.44 102 VAL A C 1
ATOM 814 O O . VAL A 1 102 ? -1.482 -8.267 -4.019 1.00 95.44 102 VAL A O 1
ATOM 817 N N . GLY A 1 103 ? -1.920 -7.370 -2.008 1.00 95.44 103 GLY A N 1
ATOM 818 C CA . GLY A 1 103 ? -2.288 -6.059 -2.530 1.00 95.44 103 GLY A CA 1
ATOM 819 C C . GLY A 1 103 ? -1.064 -5.284 -3.011 1.00 95.44 103 GLY A C 1
ATOM 820 O O . GLY A 1 103 ? 0.077 -5.594 -2.666 1.00 95.44 103 GLY A O 1
ATOM 821 N N . PHE A 1 104 ? -1.276 -4.236 -3.797 1.00 96.06 104 PHE A N 1
ATOM 822 C CA . PHE A 1 104 ? -0.181 -3.359 -4.183 1.00 96.06 104 PHE A CA 1
ATOM 823 C C . PHE A 1 104 ? -0.629 -1.908 -4.285 1.00 96.06 104 PHE A C 1
ATOM 825 O O . PHE A 1 104 ? -1.785 -1.628 -4.600 1.00 96.06 104 PHE A O 1
ATOM 832 N N . ILE A 1 105 ? 0.308 -1.002 -4.028 1.00 95.19 105 ILE A N 1
ATOM 833 C CA . ILE A 1 105 ? 0.168 0.423 -4.295 1.00 95.19 105 ILE A CA 1
ATOM 834 C C . ILE A 1 105 ? 1.279 0.820 -5.260 1.00 95.19 105 ILE A C 1
ATOM 836 O O . ILE A 1 105 ? 2.469 0.706 -4.955 1.00 95.19 105 ILE A O 1
ATOM 840 N N . ASP A 1 106 ? 0.844 1.257 -6.433 1.00 94.19 106 ASP A N 1
ATOM 841 C CA . ASP A 1 106 ? 1.657 1.939 -7.428 1.00 94.19 106 ASP A CA 1
ATOM 842 C C . ASP A 1 106 ? 1.514 3.447 -7.167 1.00 94.19 106 ASP A C 1
ATOM 844 O O . ASP A 1 106 ? 0.391 3.925 -6.989 1.00 94.19 106 ASP A O 1
ATOM 848 N N . LEU A 1 107 ? 2.629 4.169 -7.029 1.00 92.94 107 LEU A N 1
ATOM 849 C CA . LEU A 1 107 ? 2.609 5.609 -6.740 1.00 92.94 107 LEU A CA 1
ATOM 850 C C . LEU A 1 107 ? 2.564 6.486 -8.000 1.00 92.94 107 LEU A C 1
ATOM 852 O O . LEU A 1 107 ? 2.418 7.704 -7.856 1.00 92.94 107 LEU A O 1
ATOM 856 N N . GLN A 1 108 ? 2.692 5.895 -9.194 1.00 87.75 108 GLN A N 1
ATOM 857 C CA . GLN A 1 108 ? 2.480 6.595 -10.465 1.00 87.75 108 GLN A CA 1
ATOM 858 C C . GLN A 1 108 ? 1.004 6.884 -10.747 1.00 87.75 108 GLN A C 1
ATOM 860 O O . GLN A 1 108 ? 0.124 6.086 -10.353 1.00 87.75 108 GLN A O 1
#

Sequence (108 aa):
MNREEEIISQLIKDFQRIIPNGKVIGKQ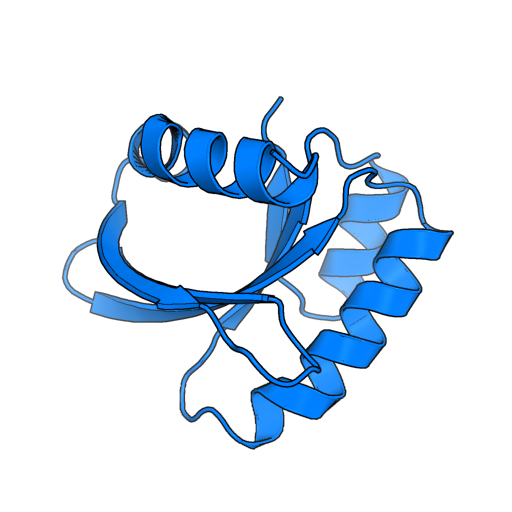KVEKKPYDLVFDVQINKTRKKLVCEVKSAGQPRYLYQAIGQLKLGISAEKDAYPIIVAPYISERGRNICKEAGVGFIDLQ

Organism: NCBI:txid2754717

Radius of gyration: 12.79 Å; chains: 1; bounding box: 33×27×29 Å

Secondary structure (DSSP, 8-state):
--HHHHHHHHHHHHHHHHSTTEEEEEEEE-SSSS-SEEEEEEETTEEEEEEEEE-S-B-HHHHHHHHHHHHHHHTTSTTEEEEEEES-B-HHHHHHHHHTT-EEEE--

Foldseek 3Di:
DDLQVVLVVLCQVCVCVQQVQKHFPDKDADPDFDAGIWTFMDRNNDTAIEGEHEDADQDQVVLVSNLVGQVVPCVVPPRYAYEYEYCAHDPVSCVVCVVSNHHYDHSD

pLDDT: mean 90.66, std 6.32, range [60.22, 96.69]